Protein AF-K2C3W7-F1 (afdb_monomer)

Sequence (76 aa):
MASSSLMTENLKGKTILEARKIFSEVHAMLTGKEVGETEKIGKLTVLAGVKEYPARVKCATLAWHALASAMEHKHV

Mean predicted aligned error: 6.41 Å

Radius of gyration: 12.02 Å; Cα contacts (8 Å, |Δi|>4): 51; chains: 1; bounding box: 26×25×32 Å

Nearest PDB structures (foldseek):
  6jzw-assembly2_B  TM=9.426E-01  e=6.761E-03  Bacillus subtilis subsp. subtilis str. 168
  6a6g-assembly1_C  TM=9.568E-01  e=1.401E-02  Fervidobacterium islandicum
  1su0-assembly1_B  TM=8.757E-01  e=1.854E-02  Streptococcus pyogenes

Foldseek 3Di:
DVLLVVLCVLCPPDDLVVSVVLLVQLLCLLCVHDHPPCPSCVVVVVCSCVNVPPVSSCVNCVSSVVVVVVSVPPDD

Secondary structure (DSSP, 8-state):
-HHHHHHHHHHTT--HHHHHHHHHHHHHHHHT---S-GGGTGGGGGGGGGGG-HHHHHHHHHHHHHHHHHHH----

Structure (mmCIF, N/CA/C/O backbone):
data_AF-K2C3W7-F1
#
_entry.id   AF-K2C3W7-F1
#
loop_
_atom_site.group_PDB
_atom_site.id
_atom_site.type_symbol
_atom_site.label_atom_id
_atom_site.label_alt_id
_atom_site.label_comp_id
_atom_site.label_asym_id
_atom_site.label_entity_id
_atom_site.label_seq_id
_atom_site.pdbx_PDB_ins_code
_atom_site.Cartn_x
_atom_site.Cartn_y
_atom_site.Cartn_z
_atom_site.occupancy
_atom_site.B_iso_or_equiv
_atom_site.auth_seq_id
_atom_site.auth_comp_id
_atom_site.auth_asym_id
_atom_site.auth_atom_id
_atom_site.pdbx_PDB_model_num
ATOM 1 N N . MET A 1 1 ? 10.505 0.751 2.225 1.00 62.81 1 MET A N 1
ATOM 2 C CA . MET A 1 1 ? 10.351 1.766 3.291 1.00 62.81 1 MET A C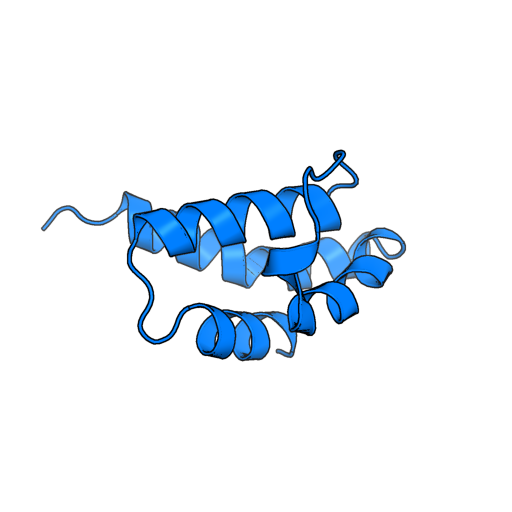A 1
ATOM 3 C C . MET A 1 1 ? 9.424 2.904 2.873 1.00 62.81 1 MET A C 1
ATOM 5 O O .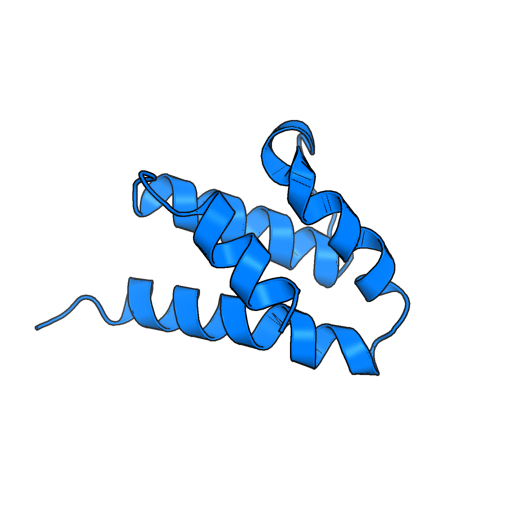 MET A 1 1 ? 8.378 3.027 3.488 1.00 62.8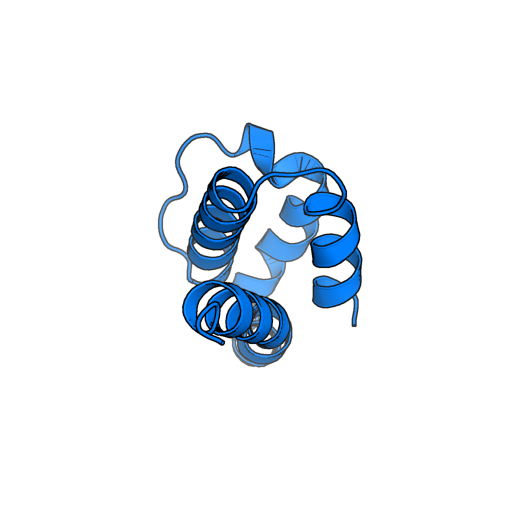1 1 MET A O 1
ATOM 9 N N . ALA A 1 2 ? 9.711 3.658 1.802 1.00 79.19 2 ALA A N 1
ATOM 10 C CA . ALA A 1 2 ? 8.846 4.767 1.357 1.00 79.19 2 ALA A CA 1
ATOM 11 C C . ALA A 1 2 ? 7.360 4.387 1.148 1.00 79.19 2 ALA A C 1
ATOM 13 O O . ALA A 1 2 ? 6.482 5.105 1.611 1.00 79.19 2 ALA A O 1
ATOM 14 N N . SER A 1 3 ? 7.077 3.226 0.536 1.00 80.19 3 SER A N 1
ATOM 15 C CA . SER A 1 3 ? 5.699 2.740 0.324 1.00 80.19 3 SER A CA 1
ATOM 16 C C . SER A 1 3 ? 4.914 2.582 1.637 1.00 80.19 3 SER A C 1
ATOM 18 O O . SER A 1 3 ? 3.808 3.091 1.755 1.00 80.19 3 SER A O 1
ATOM 20 N N . SER A 1 4 ? 5.513 1.963 2.661 1.00 84.00 4 SER A N 1
ATOM 21 C CA . SER A 1 4 ? 4.878 1.750 3.969 1.00 84.00 4 SER A CA 1
ATOM 22 C C . SER A 1 4 ? 4.605 3.056 4.720 1.00 84.00 4 SER A C 1
ATOM 24 O O . SER A 1 4 ? 3.566 3.177 5.355 1.00 84.00 4 SER A O 1
ATOM 26 N N . SER A 1 5 ? 5.512 4.036 4.635 1.00 84.75 5 SER A N 1
ATOM 27 C CA . SER A 1 5 ? 5.332 5.347 5.280 1.00 84.75 5 SER A CA 1
ATOM 28 C C . SER A 1 5 ? 4.218 6.157 4.616 1.00 84.75 5 SER A C 1
ATOM 30 O O . SER A 1 5 ? 3.355 6.708 5.290 1.00 84.75 5 SER A O 1
ATOM 32 N N . LEU A 1 6 ? 4.196 6.194 3.279 1.00 84.06 6 LEU A N 1
ATOM 33 C CA . LEU A 1 6 ? 3.123 6.862 2.541 1.00 84.06 6 LEU A CA 1
ATOM 34 C C . LEU A 1 6 ? 1.779 6.163 2.770 1.00 84.06 6 LEU A C 1
ATOM 36 O O . LEU A 1 6 ? 0.758 6.830 2.905 1.00 84.06 6 LEU A O 1
ATOM 40 N N . MET A 1 7 ? 1.776 4.834 2.861 1.00 85.94 7 MET A N 1
ATOM 41 C CA . MET A 1 7 ? 0.589 4.053 3.196 1.00 85.94 7 MET A CA 1
ATOM 42 C C . MET A 1 7 ? 0.014 4.465 4.560 1.00 85.94 7 MET A C 1
ATOM 44 O O . MET A 1 7 ? -1.167 4.789 4.640 1.00 85.94 7 MET A O 1
ATOM 48 N N . THR A 1 8 ? 0.814 4.510 5.630 1.00 85.69 8 THR A N 1
ATOM 49 C CA . THR A 1 8 ? 0.300 4.856 6.969 1.00 85.69 8 THR A CA 1
ATOM 50 C C . THR A 1 8 ? -0.212 6.293 7.053 1.00 85.69 8 THR A C 1
ATOM 52 O O . THR A 1 8 ? -1.258 6.520 7.660 1.00 85.69 8 THR A O 1
ATOM 55 N N . GLU A 1 9 ? 0.456 7.250 6.401 1.00 86.06 9 GLU A N 1
ATOM 56 C CA . GLU A 1 9 ? -0.032 8.632 6.299 1.00 86.06 9 GLU A CA 1
ATOM 57 C C . GLU A 1 9 ? -1.388 8.724 5.594 1.00 86.06 9 GLU A C 1
ATOM 59 O O . GLU A 1 9 ? -2.263 9.461 6.041 1.00 86.06 9 GLU A O 1
ATOM 64 N N . ASN A 1 10 ? -1.573 7.973 4.504 1.00 83.69 10 ASN A N 1
ATOM 65 C CA . ASN A 1 10 ? -2.803 8.029 3.715 1.00 83.69 10 ASN A CA 1
ATOM 66 C C . ASN A 1 10 ? -3.972 7.282 4.369 1.00 83.69 10 ASN A C 1
ATOM 68 O O . ASN A 1 10 ? -5.118 7.581 4.051 1.00 83.69 10 ASN A O 1
ATOM 72 N N . LEU A 1 11 ? -3.706 6.335 5.272 1.00 84.56 11 LEU A N 1
ATOM 73 C CA . LEU A 1 11 ? -4.735 5.527 5.936 1.00 84.56 11 LEU A CA 1
ATOM 74 C C . LEU A 1 11 ? -5.154 6.053 7.313 1.00 84.56 11 LEU A C 1
ATOM 76 O O . LEU A 1 11 ? -6.209 5.670 7.821 1.00 84.56 11 LEU A O 1
ATOM 80 N N . LYS A 1 12 ? -4.350 6.913 7.944 1.00 85.62 12 LYS A N 1
ATOM 81 C CA . LYS A 1 12 ? -4.644 7.434 9.283 1.00 85.62 12 LYS A CA 1
ATOM 82 C C . LYS A 1 12 ? -5.968 8.210 9.285 1.00 85.62 12 LYS A C 1
ATOM 84 O O . LYS A 1 12 ? -6.145 9.148 8.516 1.00 85.62 12 LYS A O 1
ATOM 89 N N . GLY A 1 13 ? -6.889 7.822 10.169 1.00 85.44 13 GLY A N 1
ATOM 90 C CA . GLY A 1 13 ? -8.210 8.452 10.296 1.00 85.44 13 GLY A CA 1
ATOM 91 C C . GLY A 1 13 ? -9.238 8.028 9.241 1.00 85.44 13 GLY A C 1
ATOM 92 O O . GLY A 1 13 ? -10.350 8.548 9.259 1.00 85.44 13 GLY A O 1
ATOM 93 N N . LYS A 1 14 ? -8.898 7.090 8.347 1.00 86.00 14 LYS A N 1
ATOM 94 C CA . LYS A 1 14 ? -9.823 6.552 7.343 1.00 86.00 14 LYS A CA 1
ATOM 95 C C . LYS A 1 14 ? -10.528 5.293 7.828 1.00 86.00 14 LYS A C 1
ATOM 97 O O . LYS A 1 14 ? -9.999 4.514 8.622 1.00 86.00 14 LYS A O 1
ATOM 102 N N . 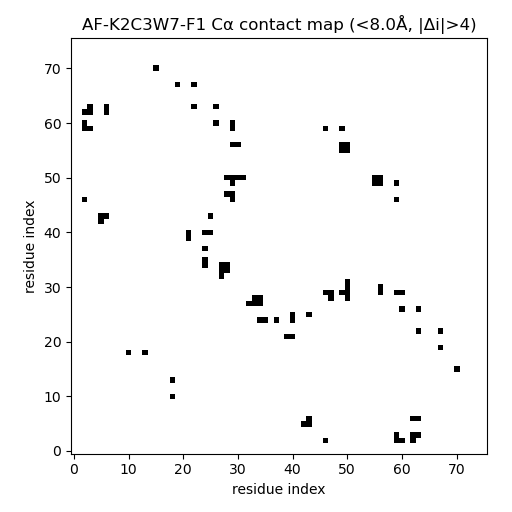THR A 1 15 ? -11.724 5.076 7.300 1.00 88.94 15 THR A N 1
ATOM 103 C CA . THR A 1 15 ? -12.473 3.834 7.496 1.00 88.94 15 THR A CA 1
ATOM 104 C C . THR A 1 15 ? -11.846 2.676 6.717 1.00 88.94 15 THR A C 1
ATOM 106 O O . THR A 1 15 ? -11.103 2.871 5.754 1.00 88.94 15 THR A O 1
ATOM 109 N N . ILE A 1 16 ? -12.196 1.441 7.089 1.00 86.19 16 ILE A N 1
ATOM 110 C CA . ILE A 1 16 ? -11.762 0.234 6.362 1.00 86.19 16 ILE A CA 1
ATOM 111 C C . ILE A 1 16 ? -12.214 0.284 4.893 1.00 86.19 16 ILE A C 1
ATOM 113 O O . ILE A 1 16 ? -11.471 -0.122 4.005 1.00 86.19 16 ILE A O 1
ATOM 117 N N . LEU A 1 17 ? -13.410 0.817 4.621 1.00 85.62 17 LEU A N 1
ATOM 118 C CA . LEU A 1 17 ? -13.930 0.959 3.258 1.00 85.62 17 LEU A CA 1
ATOM 119 C C . LEU A 1 17 ? -13.064 1.901 2.415 1.00 85.62 17 LEU A C 1
ATOM 121 O O . LEU A 1 17 ? -12.704 1.572 1.285 1.00 85.62 17 LEU A O 1
ATOM 125 N N . GLU A 1 18 ? -12.677 3.046 2.974 1.00 85.06 18 GLU A N 1
ATOM 126 C CA . GLU A 1 18 ? -11.774 3.982 2.302 1.00 85.06 18 GLU A CA 1
ATOM 127 C C . GLU A 1 18 ? -10.370 3.398 2.123 1.00 85.06 18 GLU A C 1
ATOM 129 O O . GLU A 1 18 ? -9.779 3.547 1.054 1.00 85.06 18 GLU A O 1
ATOM 134 N N . ALA A 1 19 ? -9.852 2.690 3.131 1.00 85.88 19 ALA A N 1
ATOM 135 C CA . ALA A 1 19 ? -8.567 1.999 3.050 1.00 85.88 19 ALA A CA 1
ATOM 136 C C . ALA A 1 19 ? -8.546 0.974 1.907 1.00 85.88 19 ALA A C 1
ATOM 138 O O . ALA A 1 19 ? -7.579 0.903 1.146 1.00 85.88 19 ALA A O 1
ATOM 139 N N . ARG A 1 20 ? -9.643 0.226 1.738 1.00 84.69 20 ARG A N 1
ATOM 140 C CA . ARG A 1 20 ? -9.804 -0.760 0.662 1.00 84.69 20 ARG A CA 1
ATOM 141 C C . ARG A 1 20 ? -9.871 -0.103 -0.717 1.00 84.69 20 ARG A C 1
ATOM 143 O O . ARG A 1 20 ? -9.287 -0.627 -1.665 1.00 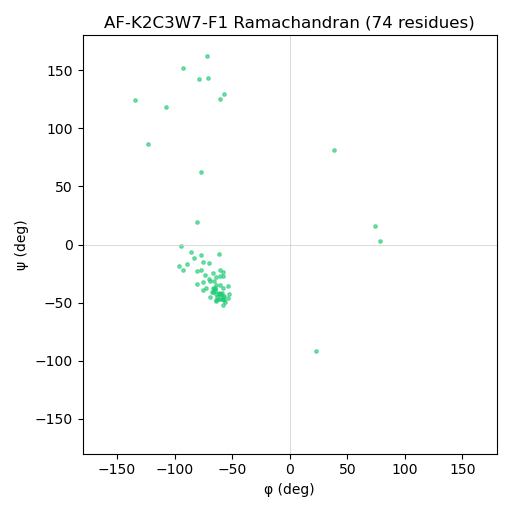84.69 20 ARG A O 1
ATOM 150 N N . LYS A 1 21 ? -10.520 1.062 -0.823 1.00 85.12 21 LYS A N 1
ATOM 151 C CA . LYS A 1 21 ? -10.548 1.858 -2.059 1.00 85.12 21 LYS A CA 1
ATOM 152 C C . LYS A 1 21 ? -9.147 2.348 -2.444 1.00 85.12 21 LYS A C 1
ATOM 154 O O . LYS A 1 21 ? -8.715 2.106 -3.567 1.00 85.12 21 LYS A O 1
ATOM 159 N N . ILE A 1 22 ? -8.404 2.918 -1.492 1.00 85.44 22 ILE A N 1
ATOM 160 C CA . ILE A 1 22 ? -7.019 3.377 -1.706 1.00 85.44 22 ILE A CA 1
ATOM 161 C C . ILE A 1 22 ? -6.106 2.208 -2.091 1.00 85.44 22 ILE A C 1
ATOM 163 O O . ILE A 1 22 ? -5.300 2.331 -3.009 1.00 85.44 22 ILE A O 1
ATOM 167 N N . PHE A 1 23 ? -6.248 1.057 -1.426 1.00 84.94 23 PHE A N 1
ATOM 168 C CA . PHE A 1 23 ? -5.516 -0.156 -1.787 1.00 84.94 23 PHE A CA 1
ATOM 169 C C . PHE A 1 23 ? -5.760 -0.545 -3.250 1.00 84.94 23 PHE A C 1
ATOM 171 O O . PHE A 1 23 ? -4.800 -0.771 -3.984 1.00 84.94 23 PHE A O 1
ATOM 178 N N . SER A 1 24 ? -7.025 -0.597 -3.680 1.00 83.31 24 SER A N 1
ATOM 179 C CA . SER A 1 24 ? -7.379 -0.977 -5.050 1.00 83.31 24 SER A CA 1
ATOM 180 C C . SER A 1 24 ? -6.779 -0.017 -6.079 1.00 83.31 24 SER A C 1
ATOM 182 O O . SER A 1 24 ? -6.243 -0.460 -7.094 1.00 83.31 24 SER A O 1
ATOM 184 N N . GLU A 1 25 ? -6.830 1.284 -5.799 1.00 83.81 25 GLU A N 1
ATOM 185 C CA . GLU A 1 25 ? -6.279 2.341 -6.650 1.00 83.81 25 GLU A CA 1
ATOM 186 C C . GLU A 1 25 ? -4.744 2.246 -6.773 1.00 83.81 25 GLU A C 1
ATOM 188 O O . GLU A 1 25 ? -4.202 2.223 -7.881 1.00 83.81 25 GLU A O 1
ATOM 193 N N . VAL A 1 26 ? -4.028 2.101 -5.651 1.00 82.38 26 VAL A N 1
ATOM 194 C CA . VAL A 1 26 ? -2.558 1.963 -5.645 1.00 82.38 26 VAL A CA 1
ATOM 195 C C . VAL A 1 26 ? -2.112 0.649 -6.279 1.00 82.38 26 VAL A C 1
ATOM 197 O O . VAL A 1 26 ? -1.134 0.619 -7.028 1.00 82.38 26 VAL A O 1
ATOM 200 N N . HIS A 1 27 ? -2.820 -0.445 -6.002 1.00 82.00 27 HIS A N 1
ATOM 201 C CA . HIS A 1 27 ? -2.518 -1.745 -6.587 1.00 82.00 27 HIS A CA 1
ATOM 202 C C . HIS A 1 27 ? -2.715 -1.724 -8.108 1.00 82.00 27 HIS A C 1
ATOM 204 O O . HIS A 1 27 ? -1.855 -2.216 -8.840 1.00 82.00 27 HIS A O 1
ATOM 210 N N . ALA A 1 28 ? -3.789 -1.101 -8.603 1.00 81.38 28 ALA A N 1
ATOM 211 C CA . ALA A 1 28 ? -4.001 -0.902 -10.035 1.00 81.38 28 ALA A CA 1
ATOM 212 C C . ALA A 1 28 ? -2.869 -0.068 -10.660 1.00 81.38 28 ALA A C 1
ATOM 214 O O . ALA A 1 28 ? -2.254 -0.507 -11.632 1.00 81.38 28 ALA A O 1
ATOM 215 N N . MET A 1 29 ? -2.495 1.049 -10.028 1.00 81.69 29 MET A N 1
ATOM 216 C CA . MET A 1 29 ? -1.400 1.914 -10.479 1.00 81.69 29 MET A CA 1
ATOM 217 C C . MET A 1 29 ? -0.051 1.176 -10.573 1.00 81.69 29 MET A C 1
ATOM 219 O O . MET A 1 29 ? 0.664 1.316 -11.565 1.00 81.69 29 MET A O 1
ATOM 223 N N . LEU A 1 30 ? 0.302 0.378 -9.558 1.00 79.06 30 LEU A N 1
ATOM 224 C CA . LEU A 1 30 ? 1.566 -0.371 -9.512 1.00 79.06 30 LEU A CA 1
ATOM 225 C C . LEU A 1 30 ? 1.593 -1.573 -10.466 1.00 79.06 30 LEU A C 1
ATOM 227 O O . LEU A 1 30 ? 2.672 -1.984 -10.890 1.00 79.06 30 LEU A O 1
ATOM 231 N N . THR A 1 31 ? 0.427 -2.134 -10.794 1.00 76.62 31 THR A N 1
ATOM 232 C CA . THR A 1 31 ? 0.285 -3.265 -11.729 1.00 76.62 31 THR A CA 1
ATOM 233 C C . THR A 1 31 ? -0.017 -2.832 -13.165 1.00 76.62 31 THR A C 1
ATOM 235 O O . THR A 1 31 ? -0.111 -3.683 -14.045 1.00 76.62 31 THR A O 1
ATOM 238 N N . GLY A 1 32 ? -0.138 -1.524 -13.418 1.00 70.69 32 GLY A N 1
ATOM 239 C CA . GLY A 1 32 ? -0.399 -0.972 -14.747 1.00 70.69 32 GLY A CA 1
ATOM 240 C C . GLY A 1 32 ? -1.837 -1.156 -15.240 1.00 70.69 32 GLY A C 1
ATOM 241 O O . GLY A 1 32 ? -2.081 -1.009 -16.433 1.00 70.69 32 GLY A O 1
ATOM 242 N N . LYS A 1 33 ? -2.785 -1.473 -14.350 1.00 68.56 33 LYS A N 1
ATOM 243 C CA . LYS A 1 33 ? -4.218 -1.472 -14.677 1.00 68.56 33 LYS A CA 1
ATOM 244 C C . LYS A 1 33 ? -4.739 -0.034 -14.663 1.00 68.56 33 LYS A C 1
ATOM 246 O O . LYS A 1 33 ? -4.311 0.757 -13.823 1.00 68.56 33 LYS A O 1
ATOM 251 N N . GLU A 1 34 ? -5.645 0.304 -15.580 1.00 58.31 34 GLU A N 1
ATOM 252 C CA . GLU A 1 34 ? -6.252 1.638 -15.624 1.00 58.31 34 GLU A CA 1
ATOM 253 C C . GLU A 1 34 ? -6.937 1.965 -14.294 1.00 58.31 34 GLU A C 1
ATOM 255 O O . GLU A 1 34 ? -7.717 1.176 -13.758 1.00 58.31 34 GLU A O 1
ATOM 260 N N . VAL A 1 35 ? -6.606 3.135 -13.753 1.00 57.41 35 VAL A N 1
ATOM 261 C CA . VAL A 1 35 ? -7.154 3.643 -12.499 1.00 57.41 35 VAL A CA 1
ATOM 262 C C . VAL A 1 35 ? -8.115 4.770 -12.858 1.00 57.41 35 VAL A C 1
ATOM 264 O O . VAL A 1 35 ? -7.704 5.751 -13.473 1.00 57.41 35 VAL A O 1
ATOM 267 N N . GLY A 1 36 ? -9.395 4.622 -12.515 1.00 59.44 36 GLY A N 1
ATOM 268 C CA . GLY A 1 36 ? -10.356 5.723 -12.584 1.00 59.44 36 GLY A CA 1
ATOM 269 C C . GLY A 1 36 ? -10.074 6.763 -11.494 1.00 59.44 36 GLY A C 1
ATOM 270 O O . GLY A 1 36 ? -9.671 6.390 -10.396 1.00 59.44 36 GLY A O 1
ATOM 271 N N . GLU A 1 37 ? -10.278 8.043 -11.827 1.00 53.84 37 GLU A N 1
ATOM 272 C CA . GLU A 1 37 ? -10.127 9.238 -10.971 1.00 53.84 37 GLU A CA 1
ATOM 273 C C . GLU A 1 37 ? -8.934 9.204 -9.994 1.00 53.84 37 GLU A C 1
ATOM 275 O O . GLU A 1 37 ? -9.053 8.982 -8.790 1.00 53.84 37 GLU A O 1
ATOM 280 N N . THR A 1 38 ? -7.756 9.528 -10.525 1.00 54.19 38 THR A N 1
ATOM 281 C CA . THR A 1 38 ? -6.463 9.628 -9.826 1.00 54.19 38 THR A CA 1
ATOM 282 C C . THR A 1 38 ? -6.413 10.692 -8.713 1.00 54.19 38 THR A C 1
ATOM 284 O O . THR A 1 38 ? -5.434 10.753 -7.967 1.00 54.19 38 THR A O 1
ATOM 287 N N . GLU A 1 39 ? -7.439 11.539 -8.564 1.00 55.84 39 GLU A N 1
ATOM 288 C CA . GLU A 1 39 ? -7.429 12.683 -7.637 1.00 55.84 39 GLU A CA 1
ATOM 289 C C . GLU A 1 39 ? -7.255 12.281 -6.164 1.00 55.84 39 GLU A C 1
ATOM 291 O O . GLU A 1 39 ? -6.681 13.036 -5.379 1.00 55.84 39 GLU A O 1
ATOM 296 N N . LYS A 1 40 ? -7.670 11.068 -5.773 1.00 57.06 40 LYS A N 1
ATOM 297 C CA . LYS A 1 40 ? -7.543 10.588 -4.382 1.00 57.06 40 LYS A CA 1
ATOM 298 C C . LYS A 1 40 ? -6.170 10.013 -4.044 1.00 57.06 40 LYS A C 1
ATOM 300 O O . LYS A 1 40 ? -5.863 9.830 -2.865 1.00 57.06 40 LYS A O 1
ATOM 305 N N . ILE A 1 41 ? -5.333 9.777 -5.053 1.00 65.38 41 ILE A N 1
ATOM 306 C CA . ILE A 1 41 ? -4.024 9.137 -4.900 1.00 65.38 41 ILE A CA 1
ATOM 307 C C . ILE A 1 41 ? -2.930 10.182 -4.633 1.00 65.38 41 ILE A C 1
ATOM 309 O O . ILE A 1 41 ? -1.893 9.819 -4.101 1.00 65.38 41 ILE A O 1
ATOM 313 N N . GLY A 1 42 ? -3.154 11.478 -4.895 1.00 70.50 42 GLY A N 1
ATOM 314 C CA . GLY A 1 42 ? -2.320 12.632 -4.498 1.00 70.50 42 GLY A CA 1
ATOM 315 C C . GLY A 1 42 ? -0.836 12.356 -4.187 1.00 70.50 42 GLY A C 1
ATOM 316 O O . GLY A 1 42 ? 0.018 12.383 -5.073 1.00 70.50 42 GLY A O 1
ATOM 317 N N . LYS A 1 43 ? -0.510 12.080 -2.915 1.00 71.44 43 LYS A N 1
ATOM 318 C CA . LYS A 1 43 ? 0.866 11.786 -2.455 1.00 71.44 43 LYS A CA 1
ATOM 319 C C . LYS A 1 43 ? 1.423 10.437 -2.928 1.00 71.44 43 LYS A C 1
ATOM 321 O O . LYS A 1 43 ? 2.630 10.290 -3.065 1.00 71.44 43 LYS A O 1
ATOM 326 N N . LEU A 1 44 ? 0.573 9.443 -3.143 1.00 75.44 44 LEU A N 1
ATOM 327 C CA . LEU A 1 44 ? 0.923 8.096 -3.597 1.00 75.44 44 LEU A CA 1
ATOM 328 C C . LEU A 1 44 ? 1.258 8.051 -5.095 1.00 75.44 44 LEU A C 1
ATOM 330 O O . LEU A 1 44 ? 1.924 7.114 -5.526 1.00 75.44 44 LEU A O 1
ATOM 334 N N . THR A 1 45 ? 0.914 9.089 -5.864 1.00 74.94 45 THR A N 1
ATOM 335 C CA . THR A 1 45 ? 1.282 9.238 -7.287 1.00 74.94 45 THR A CA 1
ATOM 336 C C . THR A 1 45 ? 2.798 9.220 -7.509 1.00 74.94 45 THR A C 1
ATOM 338 O O . THR A 1 45 ? 3.264 8.818 -8.570 1.00 74.94 45 THR A O 1
ATOM 341 N N . VAL A 1 46 ? 3.598 9.550 -6.486 1.00 80.12 46 VAL A N 1
ATOM 342 C CA . VAL A 1 46 ? 5.067 9.404 -6.523 1.00 80.12 46 VAL A CA 1
ATOM 343 C C . VAL A 1 46 ? 5.515 7.951 -6.732 1.00 80.12 46 VAL A C 1
ATOM 345 O O . VAL A 1 46 ? 6.624 7.700 -7.195 1.00 80.12 46 VAL A O 1
ATOM 348 N N . LEU A 1 47 ? 4.656 6.978 -6.406 1.00 77.25 47 LEU A N 1
ATOM 349 C CA . LEU A 1 47 ? 4.899 5.556 -6.633 1.00 77.25 47 LEU A CA 1
ATOM 350 C C . LEU A 1 47 ? 4.488 5.110 -8.047 1.00 77.25 47 LEU A C 1
ATOM 352 O O . LEU A 1 47 ? 4.794 3.980 -8.418 1.00 77.25 47 LEU A O 1
ATOM 356 N N . ALA A 1 48 ? 3.851 5.965 -8.858 1.00 77.00 48 ALA A N 1
ATOM 357 C CA . ALA A 1 48 ? 3.418 5.617 -10.214 1.00 77.00 48 ALA A CA 1
ATOM 358 C C . ALA A 1 48 ? 4.592 5.216 -11.120 1.00 77.00 48 ALA A C 1
ATOM 360 O O . ALA A 1 48 ? 4.453 4.300 -11.925 1.00 77.00 48 ALA A O 1
ATOM 361 N N . GLY A 1 49 ? 5.764 5.838 -10.943 1.00 77.25 49 GLY A N 1
ATOM 362 C CA . GLY A 1 49 ? 6.986 5.487 -11.677 1.00 77.25 49 GLY A CA 1
ATOM 363 C C . GLY A 1 49 ? 7.586 4.133 -11.279 1.00 77.25 49 GLY A C 1
ATOM 364 O O . GLY A 1 49 ? 8.384 3.569 -12.018 1.00 77.25 49 GLY A O 1
ATOM 365 N N . VAL A 1 50 ? 7.184 3.549 -10.140 1.00 81.25 50 VAL A N 1
ATOM 366 C CA . VAL A 1 50 ? 7.684 2.231 -9.704 1.00 81.25 50 VAL A CA 1
ATOM 367 C C . VAL A 1 50 ? 7.218 1.114 -10.641 1.00 81.25 50 VAL A C 1
ATOM 369 O O . VAL A 1 50 ? 7.913 0.104 -10.754 1.00 81.25 50 VAL A O 1
ATOM 372 N N . LYS A 1 51 ? 6.099 1.303 -11.354 1.00 78.25 51 LYS A N 1
ATOM 373 C CA . LYS A 1 51 ? 5.585 0.333 -12.335 1.00 78.25 51 LYS A CA 1
ATOM 374 C C . LYS A 1 51 ? 6.591 0.022 -13.452 1.00 78.25 51 LYS A C 1
ATOM 376 O O . LYS A 1 51 ? 6.577 -1.078 -13.988 1.00 78.25 51 LYS A O 1
ATOM 381 N N . GLU A 1 52 ? 7.489 0.960 -13.764 1.00 81.88 52 GLU A N 1
ATOM 382 C CA . GLU A 1 52 ? 8.527 0.798 -14.792 1.00 81.88 52 GLU A CA 1
ATOM 383 C C . GLU A 1 52 ? 9.706 -0.070 -14.322 1.00 81.88 52 GLU A C 1
ATOM 385 O O . GLU A 1 52 ? 10.552 -0.467 -15.119 1.00 81.88 52 GLU A O 1
ATOM 390 N N . TYR A 1 53 ? 9.753 -0.417 -13.031 1.00 82.44 53 TYR A N 1
ATOM 391 C CA . TYR A 1 53 ? 10.832 -1.185 -12.417 1.00 82.44 53 TYR A CA 1
ATOM 392 C C . TYR A 1 53 ? 10.271 -2.453 -11.750 1.00 82.44 53 TYR A C 1
ATOM 394 O O . TYR A 1 53 ? 10.033 -2.456 -10.53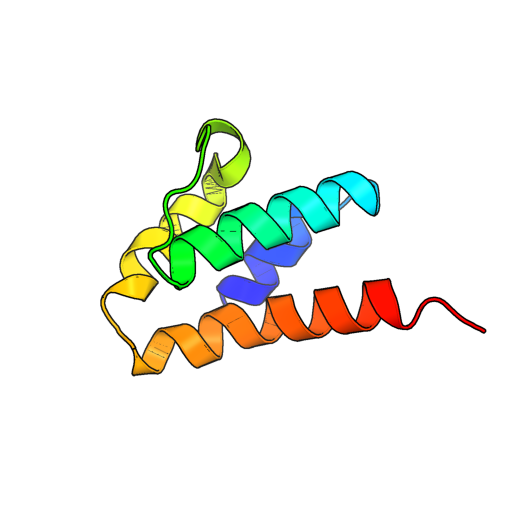7 1.00 82.44 53 TYR A O 1
ATOM 402 N N . PRO A 1 54 ? 10.111 -3.575 -12.479 1.00 76.50 54 PRO A N 1
ATOM 403 C CA . PRO A 1 54 ? 9.478 -4.801 -11.970 1.00 76.50 54 PRO A CA 1
ATOM 404 C C . PRO A 1 54 ? 10.090 -5.335 -10.666 1.00 76.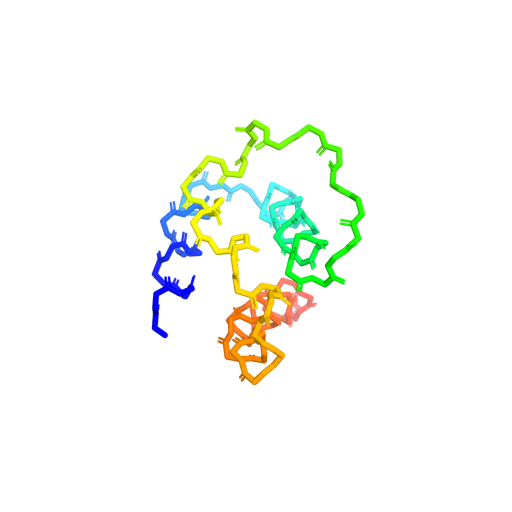50 54 PRO A C 1
ATOM 406 O O . PRO A 1 54 ? 9.383 -5.808 -9.774 1.00 76.50 54 PRO A O 1
ATOM 409 N N . ALA A 1 55 ? 11.410 -5.196 -10.504 1.00 82.81 55 ALA A N 1
ATOM 410 C CA . ALA A 1 55 ? 12.117 -5.572 -9.279 1.00 82.81 55 ALA A CA 1
ATOM 411 C C . ALA A 1 55 ? 11.694 -4.735 -8.051 1.00 82.81 55 ALA A C 1
ATOM 413 O O . ALA A 1 55 ? 11.756 -5.209 -6.918 1.00 82.81 55 ALA A O 1
ATOM 414 N N . ARG A 1 56 ? 11.239 -3.495 -8.262 1.00 81.75 56 ARG A N 1
ATOM 415 C CA . ARG A 1 56 ? 10.811 -2.550 -7.219 1.00 81.75 56 ARG A CA 1
ATOM 416 C C . ARG A 1 56 ? 9.312 -2.619 -6.937 1.00 81.75 56 ARG A C 1
ATOM 418 O O . ARG A 1 56 ? 8.917 -2.276 -5.822 1.00 81.75 56 ARG A O 1
ATOM 425 N N . VAL A 1 57 ? 8.510 -3.117 -7.883 1.00 81.19 57 VAL A N 1
ATOM 426 C CA . VAL A 1 57 ? 7.066 -3.345 -7.702 1.00 81.19 57 VAL A CA 1
ATOM 427 C C . VAL A 1 57 ? 6.813 -4.266 -6.511 1.00 81.19 57 VAL A C 1
ATOM 429 O O . VAL A 1 57 ? 6.049 -3.898 -5.627 1.00 81.19 57 VAL A O 1
ATOM 432 N N . LYS A 1 58 ? 7.527 -5.396 -6.405 1.00 79.19 58 LYS A N 1
ATOM 433 C CA . LYS A 1 58 ? 7.368 -6.347 -5.284 1.00 79.19 58 LYS A CA 1
ATOM 434 C C . LYS A 1 58 ? 7.587 -5.693 -3.914 1.00 79.19 58 LYS A C 1
ATOM 436 O O . LYS A 1 58 ? 6.806 -5.891 -2.989 1.00 79.19 58 LYS A O 1
ATOM 441 N N . CYS A 1 59 ? 8.632 -4.875 -3.787 1.00 83.56 59 CYS A N 1
ATOM 442 C CA . CYS A 1 59 ? 8.925 -4.158 -2.545 1.00 83.56 59 CYS A CA 1
ATOM 443 C C . CYS A 1 59 ? 7.893 -3.059 -2.248 1.00 83.56 59 CYS A C 1
ATOM 445 O O . CYS A 1 59 ? 7.647 -2.742 -1.084 1.00 83.56 59 CYS A O 1
ATOM 447 N N . ALA A 1 60 ? 7.317 -2.452 -3.289 1.00 81.12 60 ALA A N 1
ATOM 448 C CA . ALA A 1 60 ? 6.287 -1.435 -3.145 1.00 81.12 60 ALA A CA 1
ATOM 449 C C . ALA A 1 60 ? 4.931 -2.035 -2.762 1.00 81.12 60 ALA A C 1
ATOM 451 O O . ALA A 1 60 ? 4.276 -1.442 -1.910 1.00 81.12 60 ALA A O 1
ATOM 452 N N . THR A 1 61 ? 4.544 -3.193 -3.311 1.00 83.19 61 THR A N 1
ATOM 453 C CA . THR A 1 61 ? 3.254 -3.861 -3.058 1.00 83.19 61 THR A CA 1
ATOM 454 C C . THR A 1 61 ? 3.212 -4.657 -1.753 1.00 83.19 61 THR A C 1
ATOM 456 O O . THR A 1 61 ? 2.132 -4.841 -1.200 1.00 83.19 61 THR A O 1
ATOM 459 N N . LEU A 1 62 ? 4.360 -5.076 -1.204 1.00 85.44 62 LEU A N 1
ATOM 460 C CA . LEU A 1 62 ? 4.422 -5.896 0.016 1.00 85.44 62 LEU A CA 1
ATOM 461 C C . LEU A 1 62 ? 3.655 -5.292 1.207 1.00 85.44 62 LEU A C 1
ATOM 463 O O . LEU A 1 62 ? 2.889 -5.989 1.868 1.00 85.44 62 LEU A O 1
ATOM 467 N N . ALA A 1 63 ? 3.824 -3.992 1.464 1.00 84.44 63 ALA A N 1
ATOM 468 C CA . ALA A 1 63 ? 3.132 -3.309 2.561 1.00 84.44 63 ALA A CA 1
ATOM 469 C C . ALA A 1 63 ? 1.605 -3.281 2.363 1.00 84.44 63 ALA A C 1
ATOM 471 O O . ALA A 1 63 ? 0.848 -3.423 3.319 1.00 84.44 63 ALA A O 1
ATOM 472 N N . TRP A 1 64 ? 1.162 -3.162 1.111 1.00 83.25 64 TRP A N 1
ATOM 473 C CA . TRP A 1 64 ? -0.251 -3.153 0.738 1.00 83.25 64 TRP A CA 1
ATOM 474 C C . TRP A 1 64 ? -0.884 -4.537 0.868 1.00 83.25 64 TRP A C 1
ATOM 476 O O . TRP A 1 64 ? -2.017 -4.641 1.324 1.00 83.25 64 TRP A O 1
ATOM 486 N N . HIS A 1 65 ? -0.150 -5.604 0.541 1.00 84.19 65 HIS A N 1
ATOM 487 C CA . HIS A 1 65 ? -0.606 -6.973 0.799 1.00 84.19 65 HIS A CA 1
ATOM 488 C C . HIS A 1 65 ? -0.736 -7.261 2.297 1.00 84.19 65 HIS A C 1
ATOM 490 O O . HIS A 1 65 ? -1.714 -7.876 2.712 1.00 84.19 65 HIS A O 1
ATOM 496 N N . ALA A 1 66 ? 0.201 -6.775 3.118 1.00 86.25 66 ALA A N 1
ATOM 497 C CA . ALA A 1 66 ? 0.094 -6.896 4.571 1.00 86.25 66 ALA A CA 1
ATOM 498 C C . ALA A 1 66 ? -1.151 -6.169 5.112 1.00 86.25 66 ALA A C 1
ATOM 500 O O . ALA A 1 66 ? -1.869 -6.718 5.943 1.00 86.25 66 ALA A O 1
ATOM 501 N N . LEU A 1 67 ? -1.453 -4.971 4.597 1.00 83.81 67 LEU A N 1
ATOM 502 C CA . LEU A 1 67 ? -2.680 -4.244 4.933 1.00 83.81 67 LEU A CA 1
ATOM 503 C C . LEU A 1 67 ? -3.940 -5.011 4.506 1.00 83.81 67 LEU A C 1
ATOM 505 O O . LEU A 1 67 ? -4.873 -5.126 5.294 1.00 83.81 67 LEU A O 1
ATOM 509 N N . ALA A 1 68 ? -3.978 -5.528 3.275 1.00 83.62 68 ALA A N 1
ATOM 510 C CA . ALA A 1 68 ? -5.105 -6.314 2.775 1.00 83.62 68 ALA A CA 1
ATOM 511 C C . ALA A 1 68 ? -5.351 -7.548 3.651 1.00 83.62 68 ALA A C 1
ATOM 513 O O . ALA A 1 68 ? -6.469 -7.753 4.116 1.00 83.62 68 ALA A O 1
ATOM 514 N N . SER A 1 69 ? -4.285 -8.284 3.975 1.00 84.75 69 SER A N 1
ATOM 515 C CA . SER A 1 69 ? -4.346 -9.421 4.890 1.00 84.75 69 SER A CA 1
ATOM 516 C C . SER A 1 69 ? -4.852 -9.007 6.275 1.00 84.75 69 SER A C 1
ATOM 518 O O . SER A 1 69 ? -5.736 -9.665 6.806 1.00 84.75 69 SER A O 1
ATOM 520 N N . ALA A 1 70 ? -4.400 -7.877 6.829 1.00 83.88 70 ALA A N 1
ATOM 521 C CA . ALA A 1 70 ? -4.888 -7.366 8.114 1.00 83.88 70 ALA A CA 1
ATOM 522 C C . ALA A 1 70 ? -6.370 -6.933 8.089 1.00 83.88 70 ALA A C 1
ATOM 524 O O . ALA A 1 70 ? -7.058 -7.031 9.104 1.00 83.88 70 ALA A O 1
A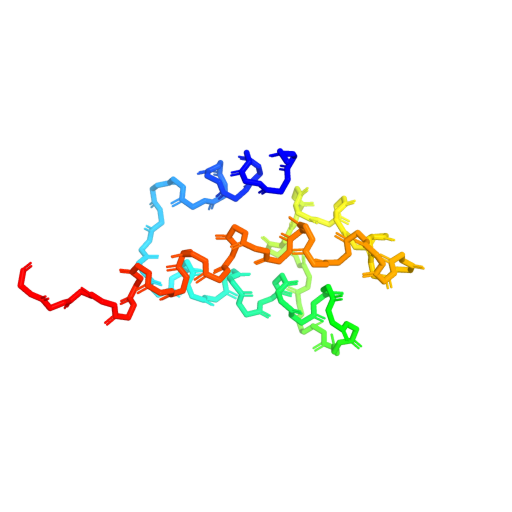TOM 525 N N . MET A 1 71 ? -6.874 -6.451 6.948 1.00 81.44 71 MET A N 1
ATOM 526 C CA . MET A 1 71 ? -8.293 -6.118 6.769 1.00 81.44 71 MET A CA 1
ATOM 527 C C . MET A 1 71 ? -9.167 -7.369 6.594 1.00 81.44 71 MET A C 1
ATOM 529 O O . MET A 1 71 ? -10.320 -7.359 7.021 1.00 81.44 71 MET A O 1
ATOM 533 N N . GLU A 1 72 ? -8.633 -8.427 5.980 1.00 78.25 72 GLU A N 1
ATOM 534 C CA . GLU A 1 72 ? -9.323 -9.709 5.774 1.00 78.25 72 GLU A CA 1
ATOM 535 C C . GLU A 1 72 ? -9.287 -10.605 7.020 1.00 78.25 72 GLU A C 1
ATOM 537 O O . GLU A 1 72 ? -10.277 -11.261 7.328 1.00 78.25 72 GLU A O 1
ATOM 542 N N . HIS A 1 73 ? -8.204 -10.563 7.800 1.00 66.56 73 HIS A N 1
ATOM 543 C CA . HIS A 1 73 ? -8.049 -11.295 9.064 1.00 66.56 73 HIS A CA 1
ATOM 544 C C . HIS A 1 73 ? -8.720 -10.622 10.268 1.00 66.56 73 HIS A C 1
ATOM 546 O O . HIS A 1 73 ? -8.413 -10.953 11.412 1.00 66.56 73 HIS A O 1
ATOM 552 N N . LYS A 1 74 ? -9.681 -9.718 10.054 1.00 53.25 74 LYS A N 1
ATOM 553 C CA . LYS A 1 74 ? -10.511 -9.189 11.143 1.00 53.25 74 LYS A CA 1
ATOM 554 C C . LYS A 1 74 ? -11.586 -10.209 11.548 1.00 53.25 74 LYS A C 1
ATOM 556 O O . LYS A 1 74 ? -12.781 -9.965 11.419 1.00 53.25 74 LYS A O 1
ATOM 561 N N . HIS A 1 75 ? -11.137 -11.360 12.033 1.00 45.19 75 HIS A N 1
ATOM 562 C CA . HIS A 1 75 ? -11.922 -12.272 12.846 1.00 45.19 75 HIS A CA 1
ATOM 563 C C . HIS A 1 75 ? -11.059 -12.706 14.034 1.00 45.19 75 HIS A C 1
ATOM 565 O O . HIS A 1 75 ? -9.987 -13.278 13.838 1.00 45.19 75 HIS A O 1
ATOM 571 N N . VAL A 1 76 ? -11.62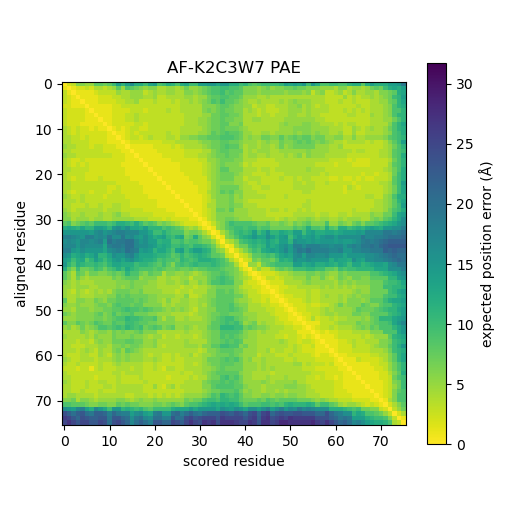7 -12.471 15.223 1.00 38.50 76 VAL A N 1
ATOM 572 C CA . VAL A 1 76 ? -11.153 -12.761 16.591 1.00 38.50 76 VAL A CA 1
ATOM 573 C C . VAL A 1 76 ? -10.279 -11.675 17.217 1.00 38.50 76 VAL A C 1
ATOM 575 O O . VAL A 1 76 ? -9.058 -11.632 16.969 1.00 38.50 76 VAL A O 1
#

pLDDT: mean 77.38, std 10.91, range [38.5, 88.94]

Solvent-accessible surface area (backbone atoms only — not comparable to full-atom values): 4543 Å² total; per-residue (Å²): 108,71,50,51,56,54,48,53,66,72,41,62,96,53,53,73,70,55,45,52,50,53,48,52,46,52,51,24,40,44,71,70,43,90,60,82,78,65,78,84,44,63,82,58,54,76,48,46,69,38,44,82,36,71,84,50,32,57,68,48,45,48,53,56,52,53,50,51,49,58,64,69,60,74,69,135